Protein AF-A0A383EDQ7-F1 (afdb_monomer_lite)

Sequence (74 aa):
MQGNSGSNLKKNQVMSPELLISTRTRSTPFSSRVEACGVTAYTVYNHMLLPIVYRSLEKDYWHLCEAVQVWDVS

Organism: NCBI:txid408172

Structure (mmCIF, N/CA/C/O backbone):
data_AF-A0A383EDQ7-F1
#
_entry.id   AF-A0A383EDQ7-F1
#
loop_
_atom_site.group_PDB
_atom_site.id
_atom_site.type_symbol
_atom_site.label_atom_id
_atom_site.label_alt_id
_atom_site.label_comp_id
_atom_site.label_asym_id
_atom_site.label_entity_id
_atom_site.label_seq_id
_atom_site.pdbx_PDB_ins_code
_atom_site.Cartn_x
_atom_site.Cartn_y
_atom_site.Cartn_z
_atom_site.occupancy
_atom_site.B_iso_or_equiv
_atom_site.auth_seq_id
_atom_site.auth_comp_id
_atom_site.auth_asym_id
_atom_site.auth_atom_id
_atom_site.pdbx_PDB_model_num
ATOM 1 N N . MET A 1 1 ? 57.906 -1.459 -6.477 1.00 43.22 1 MET A N 1
ATOM 2 C CA . MET A 1 1 ? 57.993 -0.972 -5.082 1.00 43.22 1 MET A CA 1
ATOM 3 C C . MET A 1 1 ? 56.802 -0.062 -4.826 1.00 43.22 1 MET A C 1
ATOM 5 O O . MET A 1 1 ? 56.391 0.624 -5.753 1.00 43.22 1 MET A O 1
ATOM 9 N N . GLN A 1 2 ? 56.194 -0.185 -3.643 1.00 42.31 2 GLN A N 1
ATOM 10 C CA . GLN A 1 2 ? 54.906 0.399 -3.253 1.00 42.31 2 GLN A CA 1
ATOM 11 C C . GLN A 1 2 ? 54.776 1.913 -3.483 1.00 42.31 2 GLN A C 1
ATOM 13 O O . GLN A 1 2 ? 55.744 2.657 -3.374 1.00 42.31 2 GLN A O 1
ATOM 18 N N . GLY A 1 3 ? 53.525 2.350 -3.657 1.00 38.47 3 GLY A N 1
ATOM 19 C CA . GLY A 1 3 ? 53.109 3.744 -3.509 1.00 38.47 3 GLY A CA 1
ATOM 20 C C . GLY A 1 3 ? 51.588 3.911 -3.518 1.00 38.47 3 GLY A C 1
ATOM 21 O O . GLY A 1 3 ? 51.064 4.728 -4.264 1.00 38.47 3 GLY A O 1
ATOM 22 N N . ASN A 1 4 ? 50.869 3.088 -2.748 1.00 49.81 4 ASN A N 1
ATOM 23 C CA . ASN A 1 4 ? 49.420 3.196 -2.567 1.00 49.81 4 ASN A CA 1
ATOM 24 C C . ASN A 1 4 ? 49.114 4.400 -1.653 1.00 49.81 4 ASN A C 1
ATOM 26 O O . ASN A 1 4 ? 49.191 4.272 -0.435 1.00 49.81 4 ASN A O 1
ATOM 30 N N . SER A 1 5 ? 48.749 5.547 -2.228 1.00 52.28 5 SER A N 1
ATOM 31 C CA . SER A 1 5 ? 48.243 6.713 -1.482 1.00 52.28 5 SER A CA 1
ATOM 32 C C . SER A 1 5 ? 46.985 7.271 -2.142 1.00 52.28 5 SER A C 1
ATOM 34 O O . SER A 1 5 ? 46.918 8.426 -2.542 1.00 52.28 5 SER A O 1
ATOM 36 N N . GLY A 1 6 ? 45.971 6.420 -2.273 1.00 46.94 6 GLY A N 1
ATOM 37 C CA . GLY A 1 6 ? 44.590 6.841 -2.467 1.00 46.94 6 GLY A CA 1
ATOM 38 C C . GLY A 1 6 ? 43.831 6.481 -1.204 1.00 46.94 6 GLY A C 1
ATOM 39 O O . GLY A 1 6 ? 43.316 5.371 -1.098 1.00 46.94 6 GLY A O 1
ATOM 40 N N . SER A 1 7 ? 43.828 7.376 -0.216 1.00 50.41 7 SER A N 1
ATOM 41 C CA . SER A 1 7 ? 43.016 7.245 0.990 1.00 50.41 7 SER A CA 1
ATOM 42 C C . SER A 1 7 ? 41.554 7.095 0.576 1.00 50.41 7 SER A C 1
ATOM 44 O O . SER A 1 7 ? 40.885 8.073 0.240 1.00 50.41 7 SER A O 1
ATOM 46 N N . ASN A 1 8 ? 41.076 5.851 0.547 1.00 54.69 8 ASN A N 1
ATOM 47 C CA . ASN A 1 8 ? 39.682 5.514 0.323 1.00 54.69 8 ASN A CA 1
ATOM 48 C C . ASN A 1 8 ? 38.914 6.034 1.542 1.00 54.69 8 ASN A C 1
ATOM 50 O O . ASN A 1 8 ? 38.862 5.387 2.589 1.00 54.69 8 ASN A O 1
ATOM 54 N N . LEU A 1 9 ? 38.423 7.269 1.430 1.00 56.19 9 LEU A N 1
ATOM 55 C CA . LEU A 1 9 ? 37.485 7.866 2.365 1.00 56.19 9 LEU A CA 1
ATOM 56 C C . LEU A 1 9 ? 36.278 6.932 2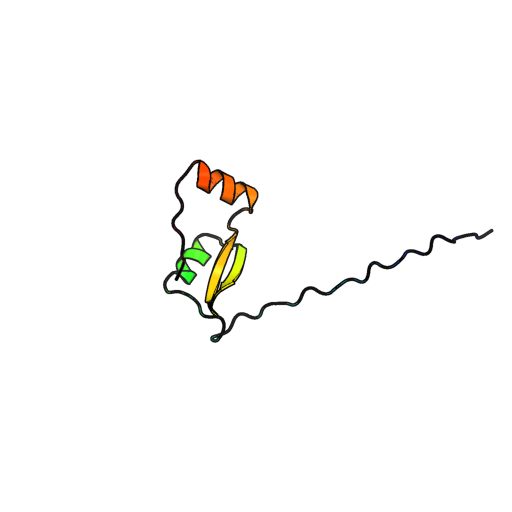.409 1.00 56.19 9 LEU A C 1
ATOM 58 O O . LEU A 1 9 ? 35.427 6.956 1.519 1.00 56.19 9 LEU A O 1
ATOM 62 N N . LYS A 1 10 ? 36.239 6.067 3.427 1.00 58.28 10 LYS A N 1
ATOM 63 C CA . LYS A 1 10 ? 35.057 5.286 3.765 1.00 58.28 10 LYS A CA 1
ATOM 64 C C . LYS A 1 10 ? 33.940 6.300 3.967 1.00 58.28 10 LYS A C 1
ATOM 66 O O . LYS A 1 10 ? 33.917 6.987 4.983 1.00 58.28 10 LYS A O 1
ATOM 71 N N . LYS A 1 11 ? 33.050 6.438 2.977 1.00 61.94 11 LYS A N 1
ATOM 72 C CA . LYS A 1 11 ? 31.771 7.126 3.160 1.00 61.94 11 LYS A CA 1
ATOM 73 C C . LYS A 1 11 ? 31.184 6.555 4.446 1.00 61.94 11 LYS A C 1
ATOM 75 O O . LYS A 1 11 ? 30.988 5.341 4.512 1.00 61.94 11 LYS A O 1
ATOM 80 N N . ASN A 1 12 ? 30.992 7.400 5.459 1.00 59.69 12 ASN A N 1
ATOM 81 C CA . ASN A 1 12 ? 30.285 7.021 6.676 1.00 59.69 12 ASN A CA 1
ATOM 82 C C . ASN A 1 12 ? 28.962 6.392 6.236 1.00 59.69 12 ASN A C 1
ATOM 84 O O . ASN A 1 12 ? 28.091 7.083 5.711 1.00 59.69 12 ASN A O 1
ATOM 88 N N . GLN A 1 13 ? 28.855 5.073 6.375 1.00 68.25 13 GLN A N 1
ATOM 89 C CA . GLN A 1 13 ? 27.622 4.344 6.129 1.00 68.25 13 GLN A CA 1
ATOM 90 C C . GLN A 1 13 ? 26.672 4.755 7.251 1.00 68.25 13 GLN A C 1
ATOM 92 O O . GLN A 1 13 ? 26.773 4.263 8.373 1.00 68.25 13 GLN A O 1
ATOM 97 N N . VAL A 1 14 ? 25.817 5.738 6.978 1.00 72.62 14 VAL A N 1
ATOM 98 C CA . VAL A 1 14 ? 24.729 6.095 7.883 1.00 72.62 14 VAL A CA 1
ATOM 99 C C . VAL A 1 14 ? 23.745 4.936 7.823 1.00 72.62 14 VAL A C 1
ATOM 101 O O . VAL A 1 1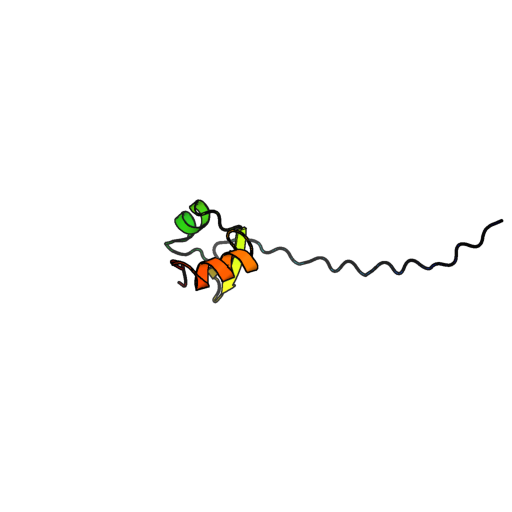4 ? 23.123 4.713 6.787 1.00 72.62 14 VAL A O 1
ATOM 104 N N . MET A 1 15 ? 23.644 4.167 8.908 1.00 81.69 15 MET A N 1
ATOM 105 C CA . MET A 1 15 ? 22.606 3.147 9.024 1.00 81.69 15 MET A CA 1
ATOM 106 C C . MET A 1 15 ? 21.248 3.841 8.962 1.00 81.69 15 MET A C 1
ATOM 108 O O . MET A 1 15 ? 20.970 4.740 9.759 1.00 81.69 15 MET A O 1
ATOM 112 N N . SER A 1 16 ? 20.413 3.443 8.008 1.00 85.06 16 SER A N 1
ATOM 113 C CA . SER A 1 16 ? 19.026 3.885 7.976 1.00 85.06 16 SER A CA 1
ATOM 114 C C . SER A 1 16 ? 18.279 3.225 9.139 1.00 85.06 16 SER A C 1
ATOM 116 O O . SER A 1 16 ? 18.397 2.012 9.310 1.00 85.06 16 SER A O 1
ATOM 118 N N . PRO A 1 17 ? 17.544 3.987 9.964 1.00 87.31 17 PRO A N 1
ATOM 119 C CA . PRO A 1 17 ? 16.757 3.402 11.041 1.00 87.31 17 PRO A CA 1
ATOM 120 C C . PRO A 1 17 ? 15.649 2.507 10.468 1.00 87.31 17 PRO A C 1
ATOM 122 O O . PRO A 1 17 ? 14.994 2.873 9.492 1.00 87.31 17 PRO A O 1
ATOM 125 N N . GLU A 1 18 ? 15.425 1.351 11.090 1.00 90.81 18 GLU A N 1
ATOM 126 C CA . GLU A 1 18 ? 14.326 0.445 10.746 1.00 90.81 18 GLU A CA 1
ATOM 127 C C . GLU A 1 18 ? 13.033 0.850 11.469 1.00 90.81 18 GLU A C 1
ATOM 129 O O . GLU A 1 18 ? 13.048 1.249 12.638 1.00 90.81 18 GLU A O 1
ATOM 134 N N . LEU A 1 19 ? 11.896 0.732 10.778 1.00 91.81 19 LEU A N 1
ATOM 135 C CA . LEU A 1 19 ? 10.576 0.978 11.351 1.00 91.81 19 LEU A CA 1
ATOM 136 C C . LEU A 1 19 ? 9.925 -0.347 11.763 1.00 91.81 19 LEU A C 1
ATOM 138 O O . LEU A 1 19 ? 9.635 -1.193 10.922 1.00 91.81 19 LEU A O 1
ATOM 142 N N . LEU A 1 20 ? 9.620 -0.489 13.053 1.00 93.25 20 LEU A N 1
ATOM 143 C CA . LEU A 1 20 ? 8.852 -1.618 13.576 1.00 93.25 20 LEU A CA 1
ATOM 144 C C . LEU A 1 20 ? 7.347 -1.321 13.530 1.00 93.25 20 LEU A C 1
ATOM 146 O O . LEU A 1 20 ? 6.875 -0.320 14.083 1.00 93.25 20 LEU A O 1
ATOM 150 N N . ILE A 1 21 ? 6.583 -2.222 12.913 1.00 93.31 21 ILE A N 1
ATOM 151 C CA . ILE A 1 21 ? 5.118 -2.165 12.894 1.00 93.31 21 ILE A CA 1
ATOM 152 C C . ILE A 1 21 ? 4.578 -2.766 14.198 1.00 93.31 21 ILE A C 1
ATOM 154 O O . ILE A 1 21 ? 4.968 -3.855 14.610 1.00 93.31 21 ILE A O 1
ATOM 158 N N . SER A 1 22 ? 3.699 -2.028 14.879 1.00 93.81 22 SER A N 1
ATOM 159 C CA . SER A 1 22 ? 3.124 -2.399 16.178 1.00 93.81 22 SER A CA 1
ATOM 160 C C . SER A 1 22 ? 1.732 -1.793 16.337 1.00 93.81 22 SER A C 1
ATOM 162 O O . SER A 1 22 ? 1.323 -0.968 15.529 1.00 93.81 22 SER A O 1
ATOM 164 N N . THR A 1 23 ? 1.033 -2.099 17.429 1.00 94.12 23 THR A N 1
ATOM 165 C CA . THR A 1 23 ? -0.287 -1.517 17.739 1.00 94.12 23 THR A CA 1
ATOM 166 C C . THR A 1 23 ? -0.296 0.015 17.815 1.00 94.12 23 THR A C 1
ATOM 168 O O . THR A 1 23 ? -1.330 0.634 17.573 1.00 94.12 23 THR A O 1
ATOM 171 N N . ARG A 1 24 ? 0.847 0.647 18.122 1.00 95.44 24 ARG A N 1
ATOM 172 C CA . ARG A 1 24 ? 0.992 2.112 18.125 1.00 95.44 24 ARG A CA 1
ATOM 173 C C . ARG A 1 24 ? 1.087 2.696 16.714 1.00 95.44 24 ARG A C 1
ATOM 175 O O . ARG A 1 24 ? 0.718 3.849 16.522 1.00 95.44 24 ARG A O 1
ATOM 182 N N . THR A 1 25 ? 1.572 1.915 15.753 1.00 95.62 25 THR A N 1
ATOM 183 C CA . THR A 1 25 ? 1.581 2.252 14.327 1.00 95.62 25 THR A CA 1
ATOM 184 C C . THR A 1 25 ? 0.363 1.588 13.697 1.00 95.62 25 THR A C 1
ATOM 186 O O . THR A 1 25 ? 0.441 0.480 13.176 1.00 95.62 25 THR A O 1
ATOM 189 N N . ARG A 1 26 ? -0.793 2.232 13.846 1.00 96.19 26 ARG A N 1
ATOM 190 C CA . ARG A 1 26 ? -2.098 1.629 13.578 1.00 96.19 26 ARG A CA 1
ATOM 191 C C . ARG A 1 26 ? -2.247 1.215 12.115 1.00 96.19 26 ARG A C 1
ATOM 193 O O . ARG A 1 26 ? -1.816 1.925 11.209 1.00 96.19 26 ARG A O 1
ATOM 200 N N . SER A 1 27 ? -2.936 0.103 11.910 1.00 95.62 27 SER A N 1
ATOM 201 C CA . SER A 1 27 ? -3.517 -0.266 10.621 1.00 95.62 27 SER A CA 1
ATOM 202 C C . SER A 1 27 ? -4.861 0.439 10.418 1.00 95.62 27 SER A C 1
ATOM 204 O O . SER A 1 27 ? -5.449 0.994 11.350 1.00 95.62 27 SER A O 1
ATOM 206 N N . THR A 1 28 ? -5.356 0.382 9.193 1.00 95.81 28 THR A N 1
ATOM 207 C CA . THR A 1 28 ? -6.649 0.907 8.755 1.00 95.81 28 THR A CA 1
ATOM 208 C C . THR A 1 28 ? -7.641 -0.248 8.552 1.00 95.81 28 THR A C 1
ATOM 210 O O . THR A 1 28 ? -7.231 -1.411 8.441 1.00 95.81 28 THR A O 1
ATOM 213 N N . PRO A 1 29 ? -8.948 0.032 8.404 1.00 96.88 29 PRO A N 1
ATOM 214 C CA . PRO A 1 29 ? -9.918 -0.974 7.965 1.00 96.88 29 PRO A CA 1
ATOM 215 C C . PRO A 1 29 ? -9.608 -1.595 6.590 1.00 96.88 29 PRO A C 1
ATOM 217 O O . PRO A 1 29 ? -10.150 -2.650 6.264 1.00 96.88 29 PRO A O 1
ATOM 220 N N . PHE A 1 30 ? -8.758 -0.957 5.779 1.00 97.56 30 PHE A N 1
ATOM 221 C CA . PHE A 1 30 ? -8.436 -1.380 4.416 1.00 97.56 30 PHE A CA 1
ATOM 222 C C . PHE A 1 30 ? -7.042 -2.004 4.275 1.00 97.56 30 PHE A C 1
ATOM 224 O O . PHE A 1 30 ? -6.720 -2.487 3.189 1.00 97.56 30 PHE A O 1
ATOM 231 N N . SER A 1 31 ? -6.239 -2.064 5.347 1.00 96.06 31 SER A N 1
ATOM 232 C CA . SER A 1 31 ? -4.846 -2.533 5.283 1.00 96.06 31 SER A CA 1
ATOM 233 C C . SER A 1 31 ? -4.709 -3.926 4.668 1.00 96.06 31 SER A C 1
ATOM 235 O O . SER A 1 31 ? -3.889 -4.113 3.779 1.00 96.06 31 SER A O 1
ATOM 237 N N . SER A 1 32 ? -5.579 -4.875 5.025 1.00 97.12 32 SER A N 1
ATOM 238 C CA . SER A 1 32 ? -5.543 -6.230 4.450 1.00 97.12 32 SER A CA 1
ATOM 239 C C . SER A 1 32 ? -5.777 -6.250 2.934 1.00 97.12 32 SER A C 1
ATOM 241 O O . SER A 1 3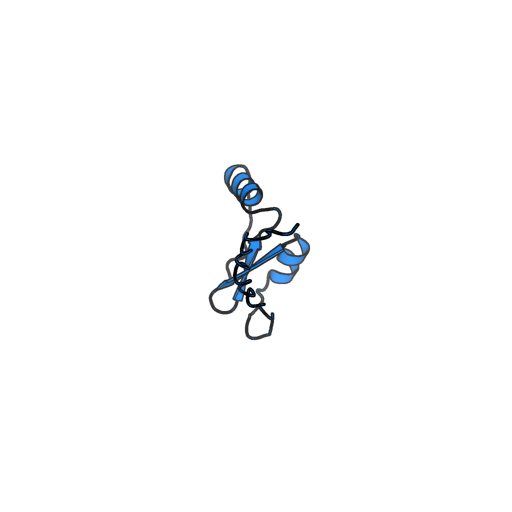2 ? -5.191 -7.060 2.216 1.00 97.12 32 SER A O 1
ATOM 243 N N . ARG A 1 33 ? -6.616 -5.343 2.417 1.00 97.50 33 ARG A N 1
ATOM 244 C CA . ARG A 1 33 ? -6.882 -5.218 0.979 1.00 97.50 33 ARG A CA 1
ATOM 245 C C . ARG A 1 33 ? -5.726 -4.523 0.263 1.00 97.50 33 ARG A C 1
ATOM 247 O O . ARG A 1 33 ? -5.363 -4.938 -0.830 1.00 97.50 33 ARG A O 1
ATOM 254 N N . VAL A 1 34 ? -5.143 -3.500 0.880 1.00 96.62 34 VAL A N 1
ATOM 255 C CA . VAL A 1 34 ? -3.957 -2.795 0.372 1.00 96.62 34 VAL A CA 1
ATOM 256 C C . VAL A 1 34 ? -2.754 -3.743 0.269 1.00 96.62 34 VAL A C 1
ATOM 258 O O . VAL A 1 34 ? -2.076 -3.766 -0.758 1.00 96.62 34 VAL A O 1
ATOM 261 N N . GLU A 1 35 ? -2.544 -4.590 1.278 1.00 96.44 35 GLU A N 1
ATOM 262 C CA . GLU A 1 35 ? -1.519 -5.642 1.281 1.00 96.44 35 GLU A CA 1
ATOM 263 C C . GLU A 1 35 ? -1.752 -6.670 0.170 1.00 96.44 35 GLU A C 1
ATOM 265 O O . GLU A 1 35 ? -0.836 -6.970 -0.596 1.00 96.44 35 GLU A O 1
ATOM 270 N N . ALA A 1 36 ? -2.989 -7.151 0.014 1.00 97.62 36 ALA A N 1
ATOM 271 C CA . ALA A 1 36 ? -3.350 -8.074 -1.063 1.00 97.62 36 ALA A CA 1
ATOM 272 C C . ALA A 1 36 ? -3.167 -7.469 -2.471 1.00 97.62 36 ALA A C 1
ATOM 274 O O . ALA A 1 36 ? -2.898 -8.202 -3.422 1.00 97.62 36 ALA A O 1
ATOM 275 N N . CYS A 1 37 ? -3.275 -6.143 -2.613 1.00 96.62 37 CYS A N 1
ATOM 276 C CA . CYS A 1 37 ? -2.998 -5.417 -3.856 1.00 96.62 37 CYS A CA 1
ATOM 277 C C . CYS A 1 37 ? -1.494 -5.224 -4.140 1.00 96.62 37 CYS A C 1
ATOM 279 O O . CYS A 1 37 ? -1.146 -4.686 -5.192 1.00 96.62 37 CYS A O 1
ATOM 281 N N . GLY A 1 38 ? -0.605 -5.663 -3.244 1.00 96.38 38 GLY A N 1
ATOM 282 C CA . GLY A 1 38 ? 0.840 -5.666 -3.474 1.00 96.38 38 GLY A CA 1
ATOM 283 C C . GLY A 1 38 ? 1.540 -4.348 -3.150 1.00 96.38 38 GLY A C 1
ATOM 284 O O . GLY A 1 38 ? 2.476 -3.968 -3.848 1.00 96.38 38 GLY A O 1
ATOM 285 N N . VAL A 1 39 ? 1.099 -3.638 -2.112 1.00 96.69 39 VAL A N 1
ATOM 286 C CA . VAL A 1 39 ? 1.871 -2.524 -1.537 1.00 96.69 39 VAL A CA 1
ATOM 287 C C . VAL A 1 39 ? 3.292 -2.973 -1.163 1.00 96.69 39 VAL A C 1
ATOM 289 O O . VAL A 1 39 ? 3.503 -4.069 -0.646 1.00 96.69 39 VAL A O 1
ATOM 292 N N . THR A 1 40 ? 4.278 -2.114 -1.406 1.00 96.12 40 THR A N 1
ATOM 293 C CA . THR A 1 40 ? 5.699 -2.396 -1.141 1.00 96.12 40 THR A CA 1
ATOM 294 C C . THR A 1 40 ? 6.334 -1.426 -0.153 1.00 96.12 40 THR A C 1
ATOM 296 O O . THR A 1 40 ? 7.353 -1.760 0.451 1.00 96.12 40 THR A O 1
ATOM 299 N N . ALA A 1 41 ? 5.742 -0.248 0.058 1.00 95.25 41 ALA A N 1
ATOM 300 C CA . ALA A 1 41 ? 6.228 0.714 1.040 1.00 95.25 41 ALA A CA 1
ATOM 301 C C . ALA A 1 41 ? 5.092 1.505 1.694 1.00 95.25 41 ALA A C 1
ATOM 303 O O . ALA A 1 41 ? 4.090 1.847 1.058 1.00 95.25 41 ALA A O 1
ATOM 304 N N . TYR A 1 42 ? 5.317 1.848 2.961 1.00 96.12 42 TYR A N 1
ATOM 305 C CA . TYR A 1 42 ? 4.434 2.666 3.782 1.00 96.12 42 TYR A CA 1
ATOM 306 C C . TYR A 1 42 ? 5.168 3.900 4.299 1.00 96.12 42 TYR A C 1
ATOM 308 O O . TYR A 1 42 ? 6.372 3.863 4.558 1.00 96.12 42 TYR A O 1
ATOM 316 N N . THR A 1 43 ? 4.416 4.970 4.522 1.00 95.31 43 THR A N 1
ATOM 317 C CA . THR A 1 43 ? 4.797 6.042 5.442 1.00 95.31 43 THR A CA 1
ATOM 318 C C . THR A 1 43 ? 3.964 5.945 6.718 1.00 95.31 43 THR A C 1
ATOM 320 O O . THR A 1 43 ? 2.922 5.287 6.742 1.00 95.31 43 THR A O 1
ATOM 323 N N . VAL A 1 44 ? 4.413 6.595 7.790 1.00 95.88 44 VAL A N 1
ATOM 324 C CA . VAL A 1 44 ? 3.619 6.740 9.014 1.00 95.88 44 VAL A CA 1
ATOM 325 C C . VAL A 1 44 ? 3.075 8.155 9.074 1.00 95.88 44 VAL A C 1
ATOM 327 O O . VAL A 1 44 ? 3.837 9.112 9.198 1.00 95.88 44 VAL A O 1
ATOM 330 N N . TYR A 1 45 ? 1.753 8.282 9.044 1.00 95.25 45 TYR A N 1
ATOM 331 C CA . TYR A 1 45 ? 1.049 9.552 9.183 1.00 95.25 45 TYR A CA 1
ATOM 332 C C . TYR A 1 45 ? 0.067 9.461 10.349 1.00 95.25 45 TYR A C 1
ATOM 334 O O . TYR A 1 45 ? -0.644 8.472 10.473 1.00 95.25 45 TYR A O 1
ATOM 342 N N . ASN A 1 46 ? 0.058 10.440 11.260 1.00 95.75 46 ASN A N 1
ATOM 343 C CA . ASN A 1 46 ? -0.828 10.445 12.438 1.00 95.75 46 ASN A CA 1
ATOM 344 C C . ASN A 1 46 ? -0.857 9.121 13.235 1.00 95.75 46 ASN A C 1
ATOM 346 O O . ASN A 1 46 ? -1.895 8.709 13.760 1.00 95.75 46 ASN A O 1
ATOM 350 N N . HIS A 1 47 ? 0.299 8.460 13.355 1.00 95.06 47 HIS A N 1
ATOM 351 C CA . HIS A 1 47 ? 0.449 7.137 13.978 1.00 95.06 47 HIS A CA 1
ATOM 352 C C . HIS A 1 47 ? -0.273 5.994 13.241 1.00 95.06 47 HIS A C 1
ATOM 354 O O . HIS A 1 47 ? -0.674 5.020 13.874 1.00 95.06 47 HIS A O 1
ATOM 360 N N . MET A 1 48 ? -0.443 6.098 11.926 1.00 96.62 48 MET A N 1
ATOM 361 C CA . MET A 1 48 ? -1.115 5.119 11.074 1.00 96.62 48 MET A CA 1
ATOM 362 C C . MET A 1 48 ? -0.268 4.804 9.835 1.00 96.62 48 MET A C 1
ATOM 364 O O . MET A 1 48 ? 0.462 5.670 9.347 1.00 96.62 48 MET A O 1
ATOM 368 N N . LEU A 1 49 ? -0.330 3.562 9.356 1.00 96.75 49 LEU A N 1
ATOM 369 C CA . LEU A 1 49 ? 0.338 3.126 8.131 1.00 96.75 49 LEU A CA 1
ATOM 370 C C . LEU A 1 49 ? -0.417 3.641 6.906 1.00 96.75 49 LEU A C 1
ATOM 372 O O . LEU A 1 49 ? -1.575 3.288 6.703 1.00 96.75 49 LEU A O 1
ATOM 376 N N . LEU A 1 50 ? 0.262 4.429 6.075 1.00 97.12 50 LEU A N 1
ATOM 377 C CA . LEU A 1 50 ? -0.272 4.951 4.822 1.00 97.12 50 LEU A CA 1
ATOM 378 C C . LEU A 1 50 ? 0.521 4.363 3.643 1.00 97.12 50 LEU A C 1
ATOM 380 O O . LEU A 1 50 ? 1.744 4.541 3.602 1.00 97.12 50 LEU A O 1
ATOM 384 N N . PRO A 1 51 ? -0.119 3.641 2.706 1.00 96.69 51 PRO A N 1
ATOM 385 C CA . PRO A 1 51 ? 0.569 3.040 1.566 1.00 96.69 51 PRO A CA 1
ATOM 386 C C . PRO A 1 51 ? 1.042 4.115 0.584 1.00 96.69 51 PRO A C 1
ATOM 388 O O . PRO A 1 51 ? 0.285 5.021 0.247 1.00 96.69 51 PRO A O 1
ATOM 391 N N . ILE A 1 52 ? 2.285 4.007 0.107 1.00 95.81 52 ILE A N 1
ATOM 392 C CA . ILE A 1 52 ? 2.881 5.018 -0.790 1.00 95.81 52 ILE A CA 1
ATOM 393 C C . ILE A 1 52 ? 3.466 4.453 -2.083 1.00 95.81 52 ILE A C 1
ATOM 395 O O . ILE A 1 52 ? 3.637 5.205 -3.039 1.00 95.81 52 ILE A O 1
ATOM 399 N N . VAL A 1 53 ? 3.794 3.159 -2.130 1.00 96.69 53 VAL A N 1
ATOM 400 C CA . VAL A 1 53 ? 4.356 2.523 -3.329 1.00 96.69 53 VAL A CA 1
ATOM 401 C C . VAL A 1 53 ? 3.729 1.154 -3.521 1.00 96.69 53 VAL A C 1
ATOM 403 O O . VAL A 1 53 ? 3.657 0.365 -2.579 1.00 96.69 53 VAL A O 1
ATOM 406 N N . TYR A 1 54 ? 3.332 0.867 -4.756 1.00 96.44 54 TYR A N 1
ATOM 407 C CA . TYR A 1 54 ? 2.882 -0.445 -5.209 1.00 96.44 54 TYR A CA 1
ATOM 408 C C . TYR A 1 54 ? 3.876 -1.020 -6.217 1.00 96.44 54 TYR A C 1
ATOM 410 O O . TYR A 1 54 ? 4.451 -2.077 -5.970 1.00 96.44 54 TYR A O 1
ATOM 418 N N . ARG A 1 55 ? 4.148 -0.315 -7.325 1.00 95.50 55 ARG A N 1
ATOM 419 C CA . ARG A 1 55 ? 5.084 -0.788 -8.367 1.00 95.50 55 ARG A CA 1
ATOM 420 C C . ARG A 1 55 ? 6.406 -0.033 -8.333 1.00 95.50 55 ARG A C 1
ATOM 422 O O . ARG A 1 55 ? 7.471 -0.638 -8.267 1.00 95.50 55 ARG A O 1
ATOM 429 N N . SER A 1 56 ? 6.331 1.287 -8.442 1.00 96.81 56 SER A N 1
ATOM 430 C CA . SER A 1 56 ? 7.432 2.239 -8.274 1.00 96.81 56 SER A CA 1
ATOM 431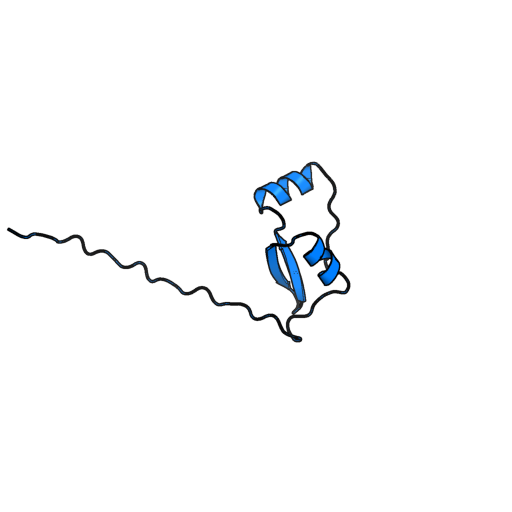 C C . SER A 1 56 ? 6.844 3.645 -8.257 1.00 96.81 56 SER A C 1
ATOM 433 O O . SER A 1 56 ? 5.792 3.865 -8.851 1.00 96.81 56 SER A O 1
ATOM 435 N N . LEU A 1 57 ? 7.543 4.611 -7.656 1.00 95.44 57 LEU A N 1
ATOM 436 C CA . LEU A 1 57 ? 7.065 5.999 -7.595 1.00 95.44 57 LEU A CA 1
ATOM 437 C C . LEU A 1 57 ? 6.687 6.556 -8.978 1.00 95.44 57 LEU A C 1
ATOM 439 O O . LEU A 1 57 ? 5.631 7.155 -9.136 1.00 95.44 57 LEU A O 1
ATOM 443 N N . GLU A 1 58 ? 7.520 6.313 -9.991 1.00 97.56 58 GLU A N 1
ATOM 444 C CA . GLU A 1 58 ? 7.271 6.794 -11.354 1.00 97.56 58 GLU A CA 1
ATOM 445 C C . GLU A 1 58 ? 6.096 6.076 -12.036 1.00 97.56 58 GLU A C 1
ATOM 447 O O . GLU A 1 58 ? 5.269 6.718 -12.679 1.00 97.56 58 GLU A O 1
ATOM 452 N N . LYS A 1 59 ? 5.979 4.749 -11.892 1.00 97.19 59 LYS A N 1
ATOM 453 C CA . LYS A 1 59 ? 4.868 3.998 -12.501 1.00 97.19 59 LYS A CA 1
ATOM 454 C C . LYS A 1 59 ? 3.538 4.317 -11.832 1.00 97.19 59 LYS A C 1
ATOM 456 O O . LYS A 1 59 ? 2.524 4.425 -12.516 1.00 97.19 59 LYS A O 1
ATOM 461 N N . ASP A 1 60 ? 3.550 4.454 -10.511 1.00 96.38 60 ASP A N 1
ATOM 462 C CA . ASP A 1 60 ? 2.363 4.790 -9.732 1.00 96.38 60 ASP A CA 1
ATOM 463 C C . ASP A 1 60 ? 1.915 6.233 -10.045 1.00 96.38 60 ASP A C 1
ATOM 465 O O . ASP A 1 60 ? 0.713 6.481 -10.138 1.00 96.38 60 ASP A O 1
ATOM 469 N N . TYR A 1 61 ? 2.861 7.146 -10.321 1.00 96.94 61 TYR A N 1
ATOM 470 C CA . TYR A 1 61 ? 2.592 8.493 -10.842 1.00 96.94 61 TYR A CA 1
ATOM 471 C C . TYR A 1 61 ? 1.911 8.471 -12.217 1.00 96.94 61 TYR A C 1
ATOM 473 O O . TYR A 1 61 ? 0.838 9.049 -12.371 1.00 96.94 61 TYR A O 1
ATOM 481 N N . TRP A 1 62 ? 2.483 7.785 -13.212 1.00 98.31 62 TRP A N 1
ATOM 482 C CA . TRP A 1 62 ? 1.879 7.755 -14.551 1.00 98.31 62 TRP A CA 1
ATOM 483 C C . TRP A 1 62 ? 0.501 7.089 -14.543 1.00 98.31 62 TRP A C 1
ATOM 485 O O . TRP A 1 62 ? -0.435 7.607 -15.148 1.00 98.31 62 TRP A O 1
ATOM 495 N N . HIS A 1 63 ? 0.322 6.012 -13.767 1.00 97.44 63 HIS A N 1
ATOM 496 C CA . HIS A 1 63 ? -0.996 5.395 -13.586 1.00 97.44 63 HIS A CA 1
ATOM 497 C C . HIS A 1 63 ? -1.9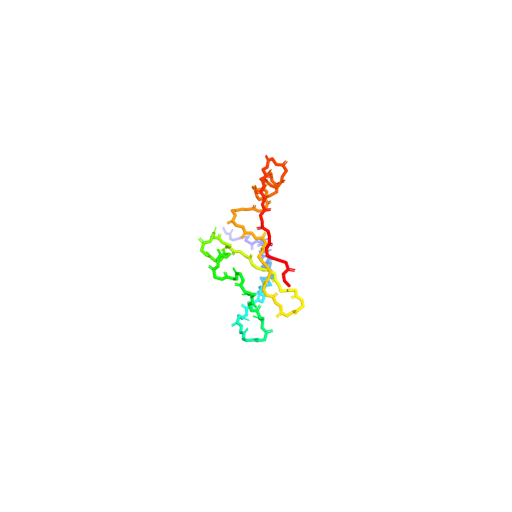99 6.375 -12.961 1.00 97.44 63 HIS A C 1
ATOM 499 O O . HIS A 1 63 ? -3.164 6.361 -13.342 1.00 97.44 63 HIS A O 1
ATOM 505 N N . LEU A 1 64 ? -1.582 7.233 -12.024 1.00 96.81 64 LEU A N 1
ATOM 506 C CA . LEU A 1 64 ? -2.461 8.252 -11.438 1.00 96.81 64 LEU A CA 1
ATOM 507 C C . LEU A 1 64 ? -2.934 9.272 -12.486 1.00 96.81 64 LEU A C 1
ATOM 509 O O . LEU A 1 64 ? -4.065 9.742 -12.409 1.00 96.81 64 LEU A O 1
ATOM 513 N N . CYS A 1 65 ? -2.083 9.615 -13.453 1.00 97.75 65 CYS A N 1
ATOM 514 C CA . CYS A 1 65 ? -2.422 10.561 -14.515 1.00 97.75 65 CYS A CA 1
ATOM 515 C C . CYS A 1 65 ? -3.281 9.944 -15.627 1.00 97.75 65 CYS A C 1
ATOM 517 O O . CYS A 1 65 ? -4.112 10.634 -16.212 1.00 97.75 65 CYS A O 1
ATOM 519 N N . GLU A 1 66 ? -3.062 8.669 -15.940 1.00 98.31 66 GLU A N 1
ATOM 520 C CA . GLU A 1 66 ? -3.636 8.013 -17.122 1.00 98.31 66 GLU A CA 1
ATOM 521 C C . GLU A 1 66 ? -4.826 7.099 -16.798 1.00 98.31 66 GLU A C 1
ATOM 523 O O . GLU A 1 66 ? -5.582 6.716 -17.692 1.00 98.31 66 GLU A O 1
ATOM 528 N N . ALA A 1 67 ? -4.998 6.728 -15.530 1.00 97.50 67 ALA A N 1
ATOM 529 C CA . ALA A 1 67 ? -6.001 5.772 -15.084 1.00 97.50 67 ALA A CA 1
ATOM 530 C C . ALA A 1 67 ? -6.641 6.203 -13.753 1.00 97.50 67 ALA A C 1
ATOM 532 O O . ALA A 1 67 ? -6.559 7.351 -13.327 1.00 97.50 67 ALA A O 1
ATOM 533 N N . VAL A 1 68 ? -7.339 5.270 -13.103 1.00 97.50 68 VAL A N 1
ATOM 534 C CA . VAL A 1 68 ? -7.989 5.490 -11.809 1.00 97.50 68 VAL A CA 1
ATOM 535 C C . VAL A 1 68 ? -7.261 4.730 -10.708 1.00 97.50 68 VAL A C 1
ATOM 537 O O . VAL A 1 68 ? -6.778 3.610 -10.910 1.00 97.50 68 VAL A O 1
ATOM 540 N N . GLN A 1 69 ? -7.207 5.339 -9.528 1.00 96.12 69 GLN A N 1
ATOM 541 C CA . GLN A 1 69 ? -6.694 4.735 -8.306 1.00 96.12 69 GLN A CA 1
ATOM 542 C C . GLN A 1 69 ? -7.687 4.983 -7.169 1.00 96.12 69 GLN A C 1
ATOM 544 O O . GLN A 1 69 ? -8.326 6.031 -7.107 1.00 96.12 69 GLN A O 1
ATOM 549 N N . VAL A 1 70 ? -7.811 4.013 -6.265 1.00 95.56 70 VAL A N 1
ATOM 550 C CA . VAL A 1 70 ? -8.565 4.152 -5.013 1.00 95.56 70 VAL A CA 1
ATOM 551 C C . VAL A 1 70 ? -7.558 4.096 -3.880 1.00 95.56 70 VAL A C 1
ATOM 553 O O . VAL A 1 70 ? -6.761 3.162 -3.820 1.00 95.56 70 VAL A O 1
ATOM 556 N N . TRP A 1 71 ? -7.555 5.119 -3.030 1.00 95.56 71 TRP A N 1
ATOM 557 C CA . TRP A 1 71 ? -6.556 5.280 -1.980 1.00 95.56 71 TRP A CA 1
ATOM 558 C C . TRP A 1 71 ? -7.175 5.048 -0.607 1.00 95.56 71 TRP A C 1
ATOM 560 O O . TRP A 1 71 ? -8.297 5.474 -0.334 1.00 95.56 71 TRP A O 1
ATOM 570 N N . ASP A 1 72 ? -6.410 4.399 0.260 1.00 95.69 72 ASP A N 1
ATOM 571 C CA . ASP A 1 72 ? -6.670 4.378 1.692 1.00 95.69 72 ASP A CA 1
ATOM 572 C C . ASP A 1 72 ? -5.971 5.585 2.327 1.00 95.69 72 ASP A C 1
ATOM 574 O O . ASP A 1 72 ? -4.746 5.656 2.314 1.00 95.69 72 ASP A O 1
ATOM 578 N N . VAL A 1 73 ? -6.754 6.549 2.819 1.00 92.38 73 VAL A N 1
ATOM 579 C CA . VAL A 1 73 ? -6.291 7.824 3.411 1.00 92.38 73 VAL A CA 1
ATOM 580 C C . VAL A 1 73 ? -6.903 8.060 4.800 1.00 92.38 73 VAL A C 1
ATOM 582 O O . VAL A 1 73 ? -7.248 9.190 5.147 1.00 92.38 73 VAL A O 1
ATOM 585 N N . SER A 1 74 ? -7.112 6.970 5.545 1.00 85.94 74 SER A N 1
ATOM 586 C CA . SER A 1 74 ? -7.774 6.955 6.861 1.00 85.94 74 SER A CA 1
ATOM 587 C C . SER A 1 74 ? -7.061 7.773 7.950 1.00 85.94 74 SER A C 1
ATOM 589 O O . SER A 1 74 ? -5.835 8.008 7.847 1.00 85.94 74 SER A O 1
#

Radius of gyration: 20.05 Å; chains: 1; bounding box: 68×19×35 Å

pLDDT: mean 87.46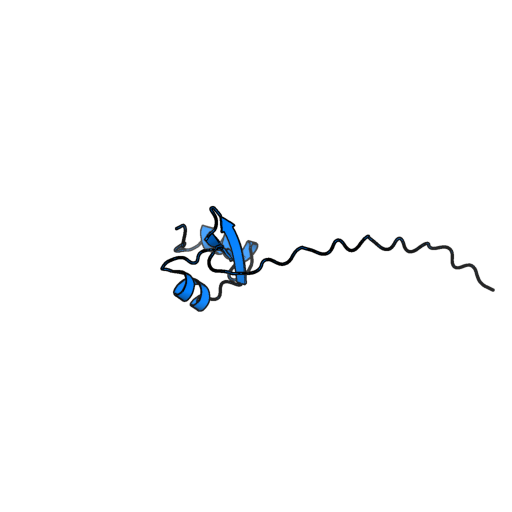, std 16.94, range [38.47, 98.31]

Secondary structure (DSSP, 8-state):
--------------PPPPPPP-TTSB--TTHHHHHHTT--EEEEETTEEEEEESS-HHHHHHHHHHS-------

Foldseek 3Di:
DDDPPPPPPPPPPDDDDDDDDDVQQPEDPCNVVVVVLAQDDFDGDPSYTFGDDRPDNVVVVVCVVPHDDDGDPD